Protein AF-A0A836ZQI0-F1 (afdb_monomer_lite)

Secondary structure (DSSP, 8-state):
---HHHHHHHS--HHHHHHHHHTT-HHHHHHHHTSS-TT--------SS---HHHHHHHTHHHH-SS------TT-----SSS-HHHHHHHHHHHHSS------

Radius of gyration: 17.84 Å; chains: 1; bounding box: 45×29×39 Å

pLDDT: mean 92.62, std 8.14, range [46.47, 98.0]

Foldseek 3Di:
DDPVVVVVQQDQPPVVLVVCVVVVVVVVNVCSVPVDPPPDDDDDFDDPDCPDDVSVVVSCCVVCPPDDDDDDDPPDDDDDPDDDPVVVQVVVCVVVVDHDDDDD

Sequence (104 aa):
RYKHSIADYFDKAYELEQKLERAGKLEQLELVRNALPEGVRAIFVTQAEALGLGHAVLCAKAVVGDEPFAVLLPDDLMWNRGDAALTQMADVAEASGGSVIAVE

Organism: NCBI:txid1184265

InterPro domains:
  IPR005771 UTP--glucose-1-phosphate uridylyltransferase, bacterial/archaeal-type [PTHR43197] (1-104)
  IPR029044 Nucleotide-diphospho-sugar transferases [G3DSA:3.90.550.10] (2-104)
  IPR029044 Nucleotide-diphospho-sugar transferases [SSF53448] (3-103)

Structure (mmCIF, N/CA/C/O backbone):
data_AF-A0A836ZQI0-F1
#
_entry.id   AF-A0A836ZQI0-F1
#
loop_
_atom_site.group_PDB
_atom_site.id
_atom_site.type_symbol
_atom_site.label_atom_id
_atom_site.label_alt_id
_atom_site.label_comp_id
_atom_site.label_asym_id
_atom_site.label_entity_id
_atom_site.label_seq_id
_atom_site.pdbx_PDB_ins_code
_atom_site.Cartn_x
_atom_site.Cartn_y
_atom_site.Cartn_z
_atom_site.occupancy
_atom_site.B_iso_or_equiv
_atom_site.auth_seq_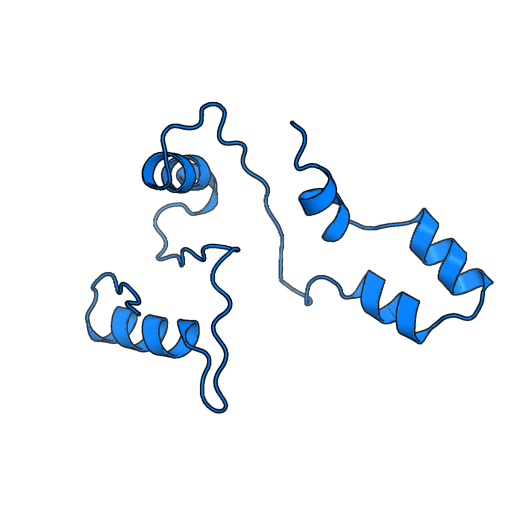id
_atom_site.auth_comp_id
_atom_site.auth_asym_id
_atom_site.auth_atom_id
_atom_site.pdbx_PDB_model_num
ATOM 1 N N . ARG A 1 1 ? 6.737 15.073 10.218 1.00 46.47 1 ARG A N 1
ATOM 2 C CA . ARG A 1 1 ? 5.416 15.651 10.577 1.00 46.47 1 ARG A CA 1
ATOM 3 C C . ARG A 1 1 ? 4.388 14.558 10.319 1.00 46.47 1 ARG A C 1
ATOM 5 O O . ARG A 1 1 ? 4.374 14.020 9.222 1.00 46.47 1 ARG A O 1
ATOM 12 N N . TYR A 1 2 ? 3.725 14.106 11.375 1.00 49.88 2 TYR A N 1
ATOM 13 C CA . TYR A 1 2 ? 3.254 12.731 11.538 1.00 49.88 2 TYR A CA 1
ATOM 14 C C . TYR A 1 2 ? 2.211 12.272 10.505 1.00 49.88 2 TYR A C 1
ATOM 16 O O . TYR A 1 2 ? 1.116 12.817 10.456 1.00 49.88 2 TYR A O 1
ATOM 24 N N . LYS A 1 3 ? 2.544 11.227 9.730 1.00 62.66 3 LYS A N 1
ATOM 25 C CA . LYS A 1 3 ? 1.619 10.478 8.855 1.00 62.66 3 LYS A CA 1
ATOM 26 C C . LYS A 1 3 ? 0.831 9.399 9.627 1.00 62.66 3 LYS A C 1
ATOM 28 O O . LYS A 1 3 ? 0.383 8.430 9.026 1.00 62.66 3 LYS A O 1
ATOM 33 N N . HIS A 1 4 ? 0.673 9.552 10.949 1.00 77.12 4 HIS A N 1
ATOM 34 C CA . HIS A 1 4 ? -0.059 8.588 11.783 1.00 77.12 4 HIS A CA 1
ATOM 35 C C . HIS A 1 4 ? -1.492 8.385 11.290 1.00 77.12 4 HIS A C 1
ATOM 37 O O . HIS A 1 4 ? -1.940 7.253 11.232 1.00 77.12 4 HIS A O 1
ATOM 43 N N . SER A 1 5 ? -2.125 9.435 10.759 1.00 86.12 5 SER A N 1
ATOM 44 C CA . SER A 1 5 ? -3.471 9.360 10.184 1.00 86.12 5 SER A CA 1
ATOM 45 C C . SER A 1 5 ? -3.626 8.336 9.055 1.00 86.12 5 SER A C 1
ATOM 47 O O . SER A 1 5 ? -4.731 7.859 8.834 1.00 86.12 5 SER A O 1
ATOM 49 N N . ILE A 1 6 ? -2.554 8.014 8.316 1.00 89.31 6 ILE A N 1
ATOM 50 C CA . ILE A 1 6 ? -2.605 6.968 7.284 1.00 89.31 6 ILE A CA 1
ATOM 51 C C . ILE A 1 6 ? -2.685 5.599 7.957 1.00 89.31 6 ILE A C 1
ATOM 53 O O . ILE A 1 6 ? -3.493 4.776 7.553 1.00 89.31 6 ILE A O 1
ATOM 57 N N . ALA A 1 7 ? -1.874 5.369 8.992 1.00 87.38 7 ALA A N 1
ATOM 58 C CA . ALA A 1 7 ? -1.927 4.128 9.753 1.00 87.38 7 ALA A CA 1
ATOM 59 C C . ALA A 1 7 ? -3.265 3.964 10.474 1.00 87.38 7 ALA A C 1
ATOM 61 O O . ALA A 1 7 ? -3.898 2.922 10.342 1.00 87.38 7 ALA A O 1
ATOM 62 N N . ASP A 1 8 ? -3.732 5.028 11.123 1.00 88.06 8 ASP A N 1
ATOM 63 C CA . ASP A 1 8 ? -4.997 5.048 11.854 1.00 88.06 8 ASP A CA 1
ATOM 64 C C . ASP A 1 8 ? -6.208 4.792 10.940 1.00 88.06 8 ASP A C 1
ATOM 66 O O . ASP A 1 8 ? -7.207 4.244 11.390 1.00 88.06 8 ASP A O 1
ATOM 70 N N . TYR A 1 9 ? -6.134 5.168 9.655 1.00 89.75 9 TYR A N 1
ATOM 71 C CA . TYR A 1 9 ? -7.202 4.909 8.681 1.00 89.75 9 TYR A CA 1
ATOM 72 C C . TYR A 1 9 ? -7.400 3.413 8.403 1.00 89.75 9 TYR A C 1
ATOM 74 O O . TYR A 1 9 ? -8.522 2.978 8.159 1.00 89.75 9 TYR A O 1
ATOM 82 N N . PHE A 1 10 ? -6.315 2.635 8.435 1.00 89.69 10 PHE A N 1
ATOM 83 C CA . PHE A 1 10 ? -6.341 1.190 8.200 1.00 89.69 10 PHE A CA 1
ATOM 84 C C . PHE A 1 10 ? -6.417 0.370 9.497 1.00 89.69 10 PHE A C 1
ATOM 86 O O . PHE A 1 10 ? -6.481 -0.858 9.429 1.00 89.69 10 PHE A O 1
ATOM 93 N N . ASP A 1 11 ? -6.396 1.026 10.659 1.00 87.44 11 ASP A N 1
ATOM 94 C CA . ASP A 1 11 ? -6.566 0.394 11.965 1.00 87.44 11 ASP A CA 1
ATOM 95 C C . ASP A 1 11 ? -8.012 0.530 12.468 1.00 87.44 11 ASP A C 1
ATOM 97 O O . ASP A 1 11 ? -8.840 1.283 11.945 1.00 87.44 11 ASP A O 1
ATOM 101 N N . LYS A 1 12 ? -8.342 -0.227 13.510 1.00 85.44 12 LYS A N 1
ATOM 102 C CA . LYS A 1 12 ? -9.689 -0.282 14.059 1.00 85.44 12 LYS A CA 1
ATOM 103 C C . LYS A 1 12 ? -10.057 1.003 14.809 1.00 85.44 12 LYS A C 1
ATOM 105 O O . LYS A 1 12 ? -9.599 1.254 15.925 1.00 85.44 12 LYS A O 1
ATOM 110 N N . ALA A 1 13 ? -11.005 1.765 14.268 1.00 90.69 13 ALA A N 1
ATOM 111 C CA . ALA A 1 13 ? -11.518 2.989 14.884 1.00 90.69 13 ALA A CA 1
ATOM 112 C C . ALA A 1 13 ? -12.647 2.713 15.904 1.00 90.69 13 ALA A C 1
ATOM 114 O O . ALA A 1 13 ? -13.800 3.097 15.696 1.00 90.69 13 ALA A O 1
ATOM 115 N N . TYR A 1 14 ? -12.321 2.078 17.038 1.00 90.88 14 TYR A N 1
ATOM 116 C CA . TYR A 1 14 ? -13.301 1.592 18.031 1.00 90.88 14 TYR A CA 1
ATOM 117 C C . TYR A 1 14 ? -14.347 2.636 18.462 1.00 90.88 14 TYR A C 1
ATOM 119 O O . TYR A 1 14 ? -15.545 2.351 18.505 1.00 90.88 14 TYR A O 1
ATOM 127 N N . GLU A 1 15 ? -13.918 3.866 18.758 1.00 93.50 15 GLU A N 1
ATOM 128 C CA . GLU A 1 15 ? -14.845 4.932 19.151 1.00 93.50 15 GLU A CA 1
ATOM 129 C C . GLU A 1 15 ? -15.803 5.338 18.027 1.00 93.50 15 GLU A C 1
ATOM 131 O O . GLU A 1 15 ? -16.963 5.665 18.292 1.00 93.50 15 GLU A O 1
ATOM 136 N N . LEU A 1 16 ? -15.322 5.358 16.781 1.00 94.31 16 LEU A N 1
ATOM 137 C CA . LEU A 1 16 ? -16.131 5.709 15.618 1.00 94.31 16 LEU A CA 1
ATOM 138 C C . LEU A 1 16 ? -17.155 4.611 15.341 1.00 94.31 16 LEU A C 1
ATOM 140 O O . LEU A 1 16 ? -18.335 4.917 15.173 1.00 94.31 16 LEU A O 1
ATOM 144 N N . GLU A 1 17 ? -16.729 3.349 15.377 1.00 95.12 17 GLU A N 1
ATOM 145 C CA . GLU A 1 17 ? -17.622 2.202 15.218 1.00 95.12 17 GLU A CA 1
ATOM 146 C C . GLU A 1 17 ? -18.757 2.225 16.246 1.00 95.12 17 GLU A C 1
ATOM 148 O O . GLU A 1 17 ? -19.926 2.161 15.868 1.00 95.12 17 GLU A O 1
ATOM 153 N N . GLN A 1 18 ? -18.442 2.413 17.533 1.00 96.25 18 GLN A N 1
ATOM 154 C CA . GLN A 1 18 ? -19.466 2.494 18.581 1.00 96.25 18 GLN A CA 1
ATOM 155 C C . GLN A 1 18 ? -20.440 3.658 18.373 1.00 96.25 18 GLN A C 1
ATOM 157 O O . GLN A 1 18 ? -21.638 3.526 18.636 1.00 96.25 18 GLN A O 1
ATOM 162 N N . LYS A 1 19 ? -19.942 4.820 17.935 1.00 97.19 19 LYS A N 1
ATOM 163 C CA . LYS A 1 19 ? -20.788 5.988 17.650 1.00 97.19 19 LYS A CA 1
ATOM 164 C C . LYS A 1 19 ? -21.734 5.709 16.483 1.00 97.19 19 LYS A C 1
ATOM 166 O O . LYS A 1 19 ? -22.910 6.057 16.577 1.00 97.19 19 LYS A O 1
ATOM 171 N N . LEU A 1 20 ? -21.244 5.083 15.412 1.00 97.50 20 LEU A N 1
ATOM 172 C CA . LEU A 1 20 ? -22.051 4.724 14.242 1.00 97.50 20 LEU A CA 1
ATOM 173 C C . LEU A 1 20 ? -23.094 3.655 14.586 1.00 97.50 20 LEU A C 1
ATOM 175 O O . LEU A 1 20 ? -24.260 3.808 14.225 1.00 97.50 20 LEU A O 1
ATOM 179 N N . GLU A 1 21 ? -22.704 2.640 15.354 1.00 96.75 21 GLU A N 1
ATOM 180 C CA . GLU A 1 21 ? -23.590 1.571 15.820 1.00 96.75 21 GLU A CA 1
ATOM 181 C C . GLU A 1 21 ? -24.727 2.119 16.696 1.00 96.75 21 GLU A C 1
ATOM 183 O O . GLU A 1 21 ? -25.900 1.880 16.410 1.00 96.75 21 GLU A O 1
ATOM 188 N N . ARG A 1 22 ? -24.411 2.956 17.697 1.00 97.31 22 ARG A N 1
ATOM 189 C CA . ARG A 1 22 ? -25.425 3.617 18.545 1.00 97.31 22 ARG A CA 1
ATOM 190 C C . ARG A 1 22 ? -26.343 4.557 17.766 1.00 97.31 22 ARG A C 1
ATOM 192 O O . ARG A 1 22 ? -27.493 4.737 18.151 1.00 97.31 22 ARG A O 1
ATOM 199 N N . ALA A 1 23 ? -25.838 5.169 16.698 1.00 97.56 23 ALA A N 1
ATOM 200 C CA . ALA A 1 23 ? -26.615 6.044 15.827 1.00 97.56 23 ALA A CA 1
ATOM 201 C C . ALA A 1 23 ? -27.432 5.283 14.764 1.00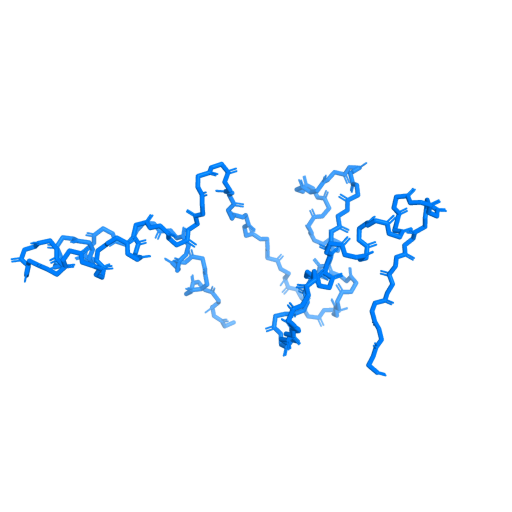 97.56 23 ALA A C 1
ATOM 203 O O . ALA A 1 23 ? -28.115 5.930 13.971 1.00 97.56 23 ALA A O 1
ATOM 204 N N . GLY A 1 24 ? -27.351 3.945 14.705 1.00 97.56 24 GLY A N 1
ATOM 205 C CA . GLY A 1 24 ? -28.033 3.126 13.695 1.00 97.56 24 GLY A CA 1
ATOM 206 C C . GLY A 1 24 ? -27.486 3.298 12.271 1.00 97.56 24 GLY A C 1
ATOM 207 O O . GLY A 1 24 ? -28.155 2.955 11.300 1.00 97.56 24 GLY A O 1
ATOM 208 N N . LYS A 1 25 ? -26.274 3.844 12.127 1.00 98.00 25 LYS A N 1
ATOM 209 C CA . LYS A 1 25 ? -25.614 4.169 10.855 1.00 98.00 25 LYS A CA 1
ATOM 210 C C . LYS A 1 25 ? -24.869 2.960 10.280 1.00 98.00 25 LYS A C 1
ATOM 212 O O . LYS A 1 25 ? -23.644 2.963 10.166 1.00 98.00 25 LYS A O 1
ATOM 217 N N . LEU A 1 26 ? -25.620 1.906 9.963 1.00 96.00 26 LEU A N 1
ATOM 218 C CA . LEU A 1 26 ? -25.062 0.590 9.627 1.00 96.00 26 LEU A CA 1
ATOM 219 C C . LEU A 1 26 ? -24.243 0.581 8.325 1.00 96.00 26 LEU A C 1
ATOM 221 O O . LEU A 1 26 ? -23.195 -0.047 8.284 1.00 96.00 26 LEU A O 1
ATOM 225 N N . GLU A 1 27 ? -24.655 1.326 7.295 1.00 96.50 27 GLU A N 1
ATOM 226 C CA . GLU A 1 27 ? -23.906 1.411 6.029 1.00 96.50 27 GLU A CA 1
ATOM 227 C C . GLU A 1 27 ? -22.512 2.027 6.233 1.00 96.50 27 GLU A C 1
ATOM 229 O O . GLU A 1 27 ? -21.504 1.489 5.784 1.00 96.50 27 GLU A O 1
ATOM 234 N N . GLN A 1 28 ? -22.432 3.129 6.984 1.00 95.94 28 GLN A N 1
ATOM 235 C CA . GLN A 1 28 ? -21.150 3.763 7.304 1.00 95.94 28 GLN A CA 1
ATOM 236 C C . GLN A 1 28 ? -20.294 2.896 8.229 1.00 95.94 28 GLN A C 1
ATOM 238 O O . GLN A 1 28 ? -19.071 2.913 8.120 1.00 95.94 28 GLN A O 1
ATOM 243 N N . LEU A 1 29 ? -20.923 2.151 9.142 1.00 95.94 29 LEU A N 1
ATOM 244 C CA . LEU A 1 29 ? -20.226 1.215 10.018 1.00 95.94 29 LEU A CA 1
ATOM 245 C C . LEU A 1 29 ? -19.550 0.100 9.212 1.00 95.94 29 LEU A C 1
ATOM 247 O O . LEU A 1 29 ? -18.389 -0.206 9.471 1.00 95.94 29 LEU A O 1
ATOM 251 N N . GLU A 1 30 ? -20.245 -0.457 8.219 1.00 93.94 30 GLU A N 1
ATOM 252 C CA . GLU A 1 30 ? -19.677 -1.455 7.307 1.00 93.94 30 GLU A CA 1
ATOM 253 C C . GLU A 1 30 ? -18.508 -0.888 6.494 1.00 93.94 30 GLU A C 1
ATOM 255 O O . GLU A 1 30 ? -17.474 -1.542 6.385 1.00 93.94 30 GLU A O 1
ATOM 260 N N . LEU A 1 31 ? -18.608 0.346 5.990 1.00 92.25 31 LEU A N 1
ATOM 261 C CA . LEU A 1 31 ? -17.492 0.987 5.278 1.00 92.25 31 LEU A CA 1
ATOM 262 C C . LEU A 1 31 ? -16.244 1.138 6.159 1.00 92.25 31 LEU A C 1
ATOM 264 O O . LEU A 1 31 ? -15.133 0.910 5.692 1.00 92.25 31 LEU A O 1
ATOM 268 N N . VAL A 1 32 ? -16.419 1.506 7.431 1.00 92.69 32 VAL A N 1
ATOM 269 C CA . VAL A 1 32 ? -15.300 1.659 8.377 1.00 92.69 32 VAL A CA 1
ATOM 270 C C . VAL A 1 32 ? -14.695 0.305 8.748 1.00 92.69 32 VAL A C 1
ATOM 272 O O . VAL A 1 32 ? -13.475 0.178 8.802 1.00 92.69 32 VAL A O 1
ATOM 275 N N . ARG A 1 33 ? -15.525 -0.718 8.985 1.00 91.12 33 ARG A N 1
ATOM 276 C CA . ARG A 1 33 ? -15.054 -2.063 9.353 1.00 91.12 33 ARG A CA 1
ATOM 277 C C . ARG A 1 33 ? -14.318 -2.770 8.216 1.00 91.12 33 ARG A C 1
ATOM 279 O O . ARG A 1 33 ? -13.427 -3.564 8.494 1.00 91.12 33 ARG A O 1
ATOM 286 N N . ASN A 1 34 ? -14.665 -2.464 6.966 1.00 90.56 34 ASN A N 1
ATOM 287 C CA . ASN A 1 34 ? -14.115 -3.113 5.775 1.00 90.56 34 ASN A CA 1
ATOM 288 C C . ASN A 1 34 ? -13.140 -2.210 4.995 1.00 90.56 34 ASN A C 1
ATOM 290 O O . ASN A 1 34 ? -13.048 -2.309 3.772 1.00 90.56 34 ASN A O 1
ATOM 294 N N . ALA A 1 35 ? -12.407 -1.323 5.682 1.00 90.25 35 ALA A N 1
ATOM 295 C CA . ALA A 1 35 ? -11.400 -0.464 5.047 1.00 90.25 35 ALA A CA 1
ATOM 296 C C . ALA A 1 35 ? -10.277 -1.268 4.356 1.00 90.25 35 ALA A C 1
ATOM 298 O O . ALA A 1 35 ? -9.738 -0.835 3.337 1.00 90.25 35 ALA A O 1
ATOM 299 N N . LEU A 1 36 ? -9.945 -2.449 4.891 1.00 90.12 36 LEU A N 1
ATOM 300 C CA . LEU A 1 36 ? -9.103 -3.451 4.240 1.00 90.12 36 LEU A CA 1
ATOM 301 C C . LEU A 1 36 ? -9.923 -4.723 3.976 1.00 90.12 36 LEU A C 1
ATOM 303 O O . LEU A 1 36 ? -10.651 -5.157 4.871 1.00 90.12 36 LEU A O 1
ATOM 307 N N . PRO A 1 37 ? -9.787 -5.353 2.795 1.00 90.06 37 PRO A N 1
ATOM 308 C CA . PRO A 1 37 ? -10.379 -6.661 2.539 1.00 90.06 37 PRO A CA 1
ATOM 309 C C . PRO A 1 37 ? -9.831 -7.741 3.480 1.00 90.06 37 PRO A C 1
ATOM 311 O O . PRO A 1 37 ? -8.699 -7.658 3.965 1.00 90.06 37 PRO A O 1
ATOM 314 N N . GLU A 1 38 ? -10.608 -8.804 3.681 1.00 89.19 38 GLU A N 1
ATOM 315 C CA . GLU A 1 38 ? -10.153 -9.977 4.427 1.00 89.19 38 GLU A CA 1
ATOM 316 C C . GLU A 1 38 ? -8.874 -10.569 3.802 1.00 89.19 38 GLU A C 1
ATOM 318 O O . GLU A 1 38 ? -8.742 -10.672 2.583 1.00 89.19 38 GLU A O 1
ATOM 323 N N . GLY A 1 39 ? -7.902 -10.932 4.644 1.00 90.56 39 GLY A N 1
ATOM 324 C CA . GLY A 1 39 ? -6.605 -11.462 4.206 1.00 90.56 39 GLY A CA 1
ATOM 325 C C . GLY A 1 39 ? -5.568 -10.403 3.811 1.00 90.56 39 GLY A C 1
ATOM 326 O O . GLY A 1 39 ? -4.408 -10.754 3.588 1.00 90.56 39 GLY A O 1
ATOM 327 N N . VAL A 1 40 ? -5.928 -9.115 3.788 1.00 93.44 40 VAL A N 1
ATOM 328 C CA . VAL A 1 40 ? -4.999 -8.009 3.510 1.00 93.44 40 VAL A CA 1
ATOM 329 C C . VAL A 1 40 ? -4.490 -7.395 4.816 1.00 93.44 40 VAL A C 1
ATOM 331 O O . VAL A 1 40 ? -5.241 -7.203 5.769 1.00 93.44 40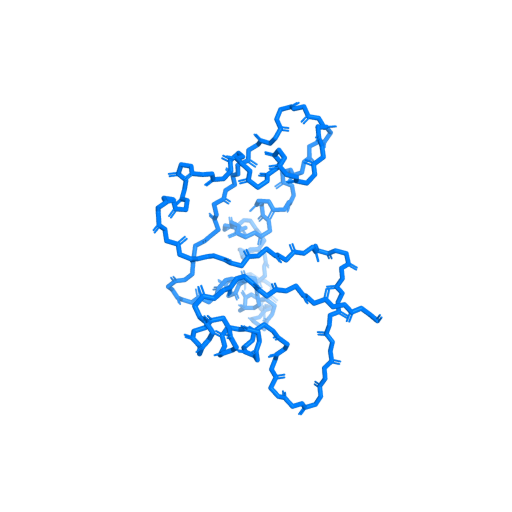 VAL A O 1
ATOM 334 N N . ARG A 1 41 ? -3.192 -7.069 4.875 1.00 91.88 41 ARG A N 1
ATOM 335 C CA . ARG A 1 41 ? -2.565 -6.404 6.028 1.00 91.88 41 ARG A CA 1
ATOM 336 C C . ARG A 1 41 ? -1.805 -5.162 5.582 1.00 91.88 41 ARG A C 1
ATOM 338 O O . ARG A 1 41 ? -1.023 -5.233 4.639 1.00 91.88 41 ARG A O 1
ATOM 345 N N . ALA A 1 42 ? -1.976 -4.062 6.309 1.00 92.38 42 ALA A N 1
ATOM 346 C CA . ALA A 1 42 ? -1.140 -2.877 6.164 1.00 92.38 42 ALA A CA 1
ATOM 347 C C . ALA A 1 42 ? 0.070 -2.959 7.109 1.00 92.38 42 ALA A C 1
ATOM 349 O O . ALA A 1 42 ? -0.074 -3.252 8.296 1.00 92.38 42 ALA A O 1
ATOM 350 N N . ILE A 1 43 ? 1.268 -2.697 6.583 1.00 93.62 43 ILE A N 1
ATOM 351 C CA . ILE A 1 43 ? 2.515 -2.634 7.354 1.00 93.62 43 ILE A CA 1
ATOM 352 C C . ILE A 1 43 ? 3.145 -1.267 7.108 1.00 93.62 43 ILE A C 1
ATOM 354 O O . ILE A 1 43 ? 3.323 -0.854 5.963 1.00 93.62 43 ILE A O 1
ATOM 358 N N . PHE A 1 44 ? 3.499 -0.571 8.186 1.00 92.25 44 PHE A N 1
ATOM 359 C CA . PHE A 1 44 ? 4.061 0.774 8.119 1.00 92.25 44 PHE A CA 1
ATOM 360 C C . PHE A 1 44 ? 5.554 0.736 8.411 1.00 92.25 44 PHE A C 1
ATOM 362 O O . PHE A 1 44 ? 5.985 0.261 9.461 1.00 92.25 44 PHE A O 1
ATOM 369 N N . VAL A 1 45 ? 6.339 1.274 7.480 1.00 92.94 45 VAL A N 1
ATOM 370 C CA . VAL A 1 45 ? 7.787 1.428 7.617 1.00 92.94 45 VAL A CA 1
ATOM 371 C C . VAL A 1 45 ? 8.139 2.905 7.507 1.00 92.94 45 VAL A C 1
ATOM 373 O O . VAL A 1 45 ? 7.620 3.625 6.654 1.00 92.94 45 VAL A O 1
ATOM 376 N N . THR A 1 46 ? 9.027 3.367 8.382 1.00 92.62 46 THR A N 1
ATOM 377 C CA . THR A 1 46 ? 9.430 4.772 8.442 1.00 92.62 46 THR A CA 1
ATOM 378 C C . THR A 1 46 ? 10.693 5.003 7.623 1.00 92.62 46 THR A C 1
ATOM 380 O O . THR A 1 46 ? 11.741 4.432 7.914 1.00 92.62 46 THR A O 1
ATOM 383 N N . GLN A 1 47 ? 10.622 5.917 6.656 1.00 95.06 47 GLN A N 1
ATOM 384 C CA . GLN A 1 47 ? 11.805 6.512 6.042 1.00 95.06 47 GLN A CA 1
ATOM 385 C C . GLN A 1 47 ? 12.304 7.652 6.946 1.00 95.06 47 GLN A C 1
ATOM 387 O O . GLN A 1 47 ? 11.657 8.695 7.040 1.00 95.06 47 GLN A O 1
ATOM 392 N N . ALA A 1 48 ? 13.421 7.447 7.650 1.00 93.94 48 ALA A N 1
ATOM 393 C CA . ALA A 1 48 ? 13.921 8.410 8.640 1.00 93.94 48 ALA A CA 1
ATOM 394 C C . ALA A 1 48 ? 14.395 9.735 8.011 1.00 93.94 48 ALA A C 1
ATOM 396 O O . ALA A 1 48 ? 14.178 10.804 8.579 1.00 93.94 48 ALA A O 1
ATOM 397 N N . GLU A 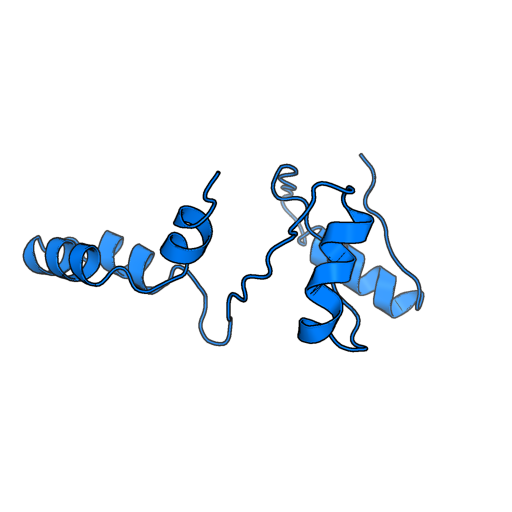1 49 ? 14.992 9.659 6.820 1.00 95.19 49 GLU A N 1
ATOM 398 C CA . GLU A 1 49 ? 15.511 10.802 6.067 1.00 95.19 49 GLU A CA 1
ATOM 399 C C . GLU A 1 49 ? 14.964 10.806 4.637 1.00 95.19 49 GLU A C 1
ATOM 401 O O . GLU A 1 49 ? 14.882 9.764 3.980 1.00 95.19 49 GLU A O 1
ATOM 406 N N . ALA A 1 50 ? 14.614 11.992 4.133 1.00 94.69 50 ALA A N 1
ATOM 407 C CA . ALA A 1 50 ? 14.017 12.182 2.813 1.00 94.69 50 ALA A CA 1
ATOM 408 C C . ALA A 1 50 ? 15.061 12.087 1.680 1.00 94.69 50 ALA A C 1
ATOM 410 O O . ALA A 1 50 ? 15.335 13.061 0.985 1.00 94.69 50 ALA A O 1
ATOM 411 N N . LEU A 1 51 ? 15.634 10.897 1.486 1.00 97.31 51 LEU A N 1
ATOM 412 C CA . LEU A 1 51 ? 16.676 10.611 0.487 1.00 97.31 51 LEU A CA 1
ATOM 413 C C . LEU A 1 51 ? 16.109 10.127 -0.866 1.00 97.31 51 LEU A C 1
ATOM 415 O O . LEU A 1 51 ? 16.818 9.529 -1.671 1.00 97.31 51 LEU A O 1
ATOM 419 N N . GLY A 1 52 ? 14.817 10.361 -1.116 1.00 96.75 52 GLY A N 1
ATOM 420 C CA . GLY A 1 52 ? 14.136 10.013 -2.368 1.00 96.75 52 GLY A CA 1
ATOM 421 C C . GLY A 1 52 ? 13.471 8.631 -2.390 1.00 96.75 52 GLY A C 1
ATOM 422 O O . GLY A 1 52 ? 13.491 7.886 -1.405 1.00 96.75 52 GLY A O 1
ATOM 423 N N . LEU A 1 53 ? 12.853 8.304 -3.533 1.00 96.00 53 LEU A N 1
ATOM 424 C CA . LEU A 1 53 ? 12.025 7.104 -3.723 1.00 96.00 53 LEU A CA 1
ATOM 425 C C . LEU A 1 53 ? 12.819 5.804 -3.566 1.00 96.00 53 LEU A C 1
ATOM 427 O O . LEU A 1 53 ? 12.371 4.902 -2.868 1.00 96.00 53 LEU A O 1
ATOM 431 N N . GLY A 1 54 ? 14.018 5.717 -4.150 1.00 97.06 54 GLY A N 1
ATOM 432 C CA . GLY A 1 54 ? 14.852 4.516 -4.037 1.00 97.06 54 GLY A CA 1
ATOM 433 C C . GLY A 1 54 ? 15.182 4.168 -2.582 1.00 97.06 54 GLY A C 1
ATOM 434 O O . GLY A 1 54 ? 15.094 3.009 -2.184 1.00 97.06 54 GLY A O 1
ATOM 435 N N . HIS A 1 55 ? 15.469 5.179 -1.754 1.00 97.94 55 HIS A N 1
ATOM 436 C CA . HIS A 1 55 ? 15.665 4.982 -0.318 1.00 97.94 55 HIS A CA 1
ATOM 437 C C . HIS A 1 55 ? 14.370 4.539 0.379 1.00 97.94 55 HIS A C 1
ATOM 439 O O . HIS A 1 55 ? 14.410 3.648 1.220 1.00 97.94 55 HIS A O 1
ATOM 445 N N . ALA A 1 56 ? 13.220 5.115 0.011 1.00 96.69 56 ALA A N 1
ATOM 446 C CA . ALA A 1 56 ? 11.926 4.728 0.574 1.00 96.69 56 ALA A CA 1
ATOM 447 C C . ALA A 1 56 ? 11.580 3.258 0.273 1.00 96.69 56 ALA A C 1
ATOM 449 O O . ALA A 1 56 ? 11.181 2.530 1.180 1.00 96.69 56 ALA A O 1
ATOM 450 N N . VAL A 1 57 ? 11.801 2.807 -0.968 1.00 97.19 57 VAL A N 1
ATOM 451 C CA . VAL A 1 57 ? 11.639 1.398 -1.367 1.00 97.19 57 VAL A CA 1
ATOM 452 C C . VAL A 1 57 ? 12.603 0.504 -0.583 1.00 97.19 57 VAL A C 1
ATOM 454 O O . VAL A 1 57 ? 12.192 -0.522 -0.042 1.00 97.19 57 VAL A O 1
ATOM 457 N N . LEU A 1 58 ? 13.868 0.915 -0.438 1.00 97.50 58 LEU A N 1
ATOM 458 C CA . LEU A 1 58 ? 14.866 0.155 0.316 1.00 97.50 58 LEU A CA 1
ATOM 459 C C . LEU A 1 58 ? 14.491 -0.017 1.797 1.00 97.50 58 LEU A C 1
ATOM 461 O O . LEU A 1 58 ? 14.751 -1.081 2.360 1.00 97.50 58 LEU A O 1
ATOM 465 N N . CYS A 1 59 ? 13.851 0.974 2.428 1.00 97.56 59 CYS A N 1
ATOM 466 C CA . CYS A 1 59 ? 13.375 0.844 3.809 1.00 97.56 59 CYS A CA 1
ATOM 467 C C . CYS A 1 59 ? 12.413 -0.346 3.984 1.00 97.56 59 CYS A C 1
ATOM 469 O O . CYS A 1 59 ? 12.436 -0.990 5.032 1.00 97.56 59 CYS A O 1
ATOM 471 N N . ALA A 1 60 ? 11.613 -0.686 2.968 1.00 97.38 60 ALA A N 1
ATOM 472 C CA . ALA A 1 60 ? 10.659 -1.796 3.015 1.00 97.38 60 ALA A CA 1
ATOM 473 C C . ALA A 1 60 ? 11.293 -3.187 2.798 1.00 97.38 60 ALA A C 1
ATOM 475 O O . ALA A 1 60 ? 10.604 -4.197 2.953 1.00 97.38 60 ALA A O 1
ATOM 476 N N . LYS A 1 61 ? 12.599 -3.276 2.496 1.00 97.25 61 LYS A N 1
ATOM 477 C CA . LYS A 1 61 ? 13.293 -4.533 2.149 1.00 97.25 61 LYS A CA 1
ATOM 478 C C . LYS A 1 61 ? 13.072 -5.663 3.159 1.00 97.25 61 LYS A C 1
ATOM 480 O O . LYS A 1 61 ? 12.874 -6.803 2.762 1.00 97.25 61 LYS A O 1
ATOM 485 N N . ALA A 1 62 ? 13.100 -5.361 4.458 1.00 96.00 62 ALA A N 1
ATOM 486 C CA . ALA A 1 62 ? 12.919 -6.374 5.502 1.00 96.00 62 ALA A CA 1
ATOM 487 C C . ALA A 1 62 ? 11.492 -6.953 5.551 1.00 96.00 62 ALA A C 1
ATOM 489 O O . ALA A 1 62 ? 11.304 -8.053 6.058 1.00 96.00 62 ALA A O 1
ATOM 490 N N . VAL A 1 63 ? 10.501 -6.211 5.045 1.00 96.31 63 VAL A N 1
ATOM 491 C CA . VAL A 1 63 ? 9.098 -6.642 4.976 1.00 96.31 63 VAL A CA 1
ATOM 492 C C . VAL A 1 63 ? 8.841 -7.451 3.707 1.00 96.31 63 VAL A C 1
ATOM 494 O O . VAL A 1 63 ? 8.149 -8.460 3.769 1.00 96.31 63 VAL A O 1
ATOM 497 N N . VAL A 1 64 ? 9.398 -7.010 2.574 1.00 96.88 64 VAL A N 1
ATOM 498 C CA . VAL A 1 64 ? 9.206 -7.654 1.265 1.00 96.88 64 VAL A CA 1
ATOM 499 C C . VAL A 1 64 ? 10.023 -8.943 1.135 1.00 96.88 64 VAL A C 1
ATOM 501 O O . VAL A 1 64 ? 9.523 -9.933 0.615 1.00 96.88 64 VAL A O 1
ATOM 504 N N . GLY A 1 65 ? 11.263 -8.958 1.629 1.00 96.81 65 GLY A N 1
ATOM 505 C CA . GLY A 1 65 ? 12.166 -10.092 1.440 1.00 96.81 65 GLY A CA 1
ATOM 506 C C . GLY A 1 65 ? 12.718 -10.167 0.014 1.00 96.81 65 GLY A C 1
ATOM 507 O O . GLY A 1 65 ? 13.114 -9.144 -0.545 1.00 96.81 65 GLY A O 1
ATOM 508 N N . ASP A 1 66 ? 12.783 -11.382 -0.533 1.00 96.00 66 ASP A N 1
ATOM 509 C CA . ASP A 1 66 ? 13.287 -11.688 -1.884 1.00 96.00 66 ASP A CA 1
ATOM 510 C C . ASP A 1 66 ? 12.142 -12.064 -2.843 1.00 96.00 66 ASP A C 1
ATOM 512 O O . ASP A 1 66 ? 12.270 -12.942 -3.688 1.00 96.00 66 ASP A O 1
ATOM 516 N N . GLU A 1 67 ? 10.986 -11.425 -2.662 1.00 96.12 67 GLU A N 1
ATOM 517 C CA . GLU A 1 67 ? 9.788 -11.639 -3.473 1.00 96.12 67 GLU A CA 1
ATOM 518 C C . GLU A 1 67 ? 9.596 -10.482 -4.469 1.00 96.12 67 GLU A C 1
ATOM 520 O O . GLU A 1 67 ? 9.930 -9.331 -4.152 1.00 96.12 67 GLU A O 1
ATOM 525 N N . PRO A 1 68 ? 9.030 -10.733 -5.664 1.00 95.31 68 PRO A N 1
ATOM 526 C CA . PRO A 1 68 ? 8.617 -9.661 -6.561 1.00 95.31 68 PRO A CA 1
ATOM 527 C C . PRO A 1 68 ? 7.539 -8.791 -5.898 1.00 95.31 68 PRO A C 1
ATOM 529 O O . PRO A 1 68 ? 6.648 -9.281 -5.206 1.00 95.31 68 PRO A O 1
ATOM 532 N N . PHE A 1 69 ? 7.605 -7.479 -6.122 1.00 97.25 69 PHE A N 1
ATOM 533 C CA . PHE A 1 69 ? 6.697 -6.517 -5.500 1.00 97.25 69 PHE A CA 1
ATOM 534 C C . PHE A 1 69 ? 6.356 -5.364 -6.443 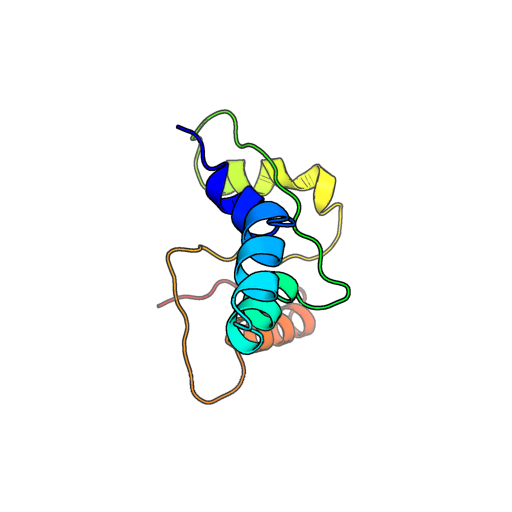1.00 97.25 69 PHE A C 1
ATOM 536 O O . PHE A 1 69 ? 7.103 -5.043 -7.368 1.00 97.25 69 PHE A O 1
ATOM 543 N N . ALA A 1 70 ? 5.227 -4.714 -6.170 1.00 97.12 70 ALA A N 1
ATOM 544 C CA . ALA A 1 70 ? 4.797 -3.509 -6.863 1.00 97.12 70 ALA A CA 1
ATOM 545 C C . ALA A 1 70 ? 5.133 -2.252 -6.052 1.00 97.12 70 ALA A C 1
ATOM 547 O O . ALA A 1 70 ? 5.058 -2.250 -4.821 1.00 97.12 70 ALA A O 1
ATOM 548 N N . VAL A 1 71 ? 5.445 -1.159 -6.750 1.00 96.94 71 VAL A N 1
ATOM 549 C CA . VAL A 1 71 ? 5.565 0.182 -6.166 1.00 96.94 71 VAL A CA 1
ATOM 550 C C . VAL A 1 71 ? 4.466 1.049 -6.763 1.00 96.94 71 VAL A C 1
ATOM 552 O O . VAL A 1 71 ? 4.439 1.254 -7.972 1.00 96.94 71 VAL A O 1
ATOM 555 N N . LEU A 1 72 ? 3.572 1.556 -5.914 1.00 95.81 72 LEU A N 1
ATOM 556 C CA . LEU A 1 72 ? 2.536 2.508 -6.303 1.00 95.81 72 LEU A CA 1
ATOM 557 C C . LEU A 1 72 ? 2.836 3.862 -5.665 1.00 95.81 72 LEU A C 1
ATOM 559 O O . LEU A 1 72 ? 3.016 3.950 -4.446 1.00 95.81 72 LEU A O 1
ATOM 563 N N . LEU A 1 73 ? 2.889 4.910 -6.485 1.00 94.25 73 LEU A N 1
ATOM 564 C CA . LEU A 1 73 ? 2.966 6.284 -6.007 1.00 94.25 73 LEU A CA 1
ATOM 565 C C . LEU A 1 73 ? 1.542 6.761 -5.684 1.00 94.25 73 LEU A C 1
ATOM 567 O O . LEU A 1 73 ? 0.672 6.691 -6.548 1.00 94.25 73 LEU A O 1
ATOM 571 N N . PRO A 1 74 ? 1.255 7.183 -4.440 1.00 91.56 74 PRO A N 1
ATOM 572 C CA . PRO A 1 74 ? -0.111 7.490 -4.013 1.00 91.56 74 PRO A CA 1
ATOM 573 C C . PRO A 1 74 ? -0.687 8.763 -4.653 1.00 91.56 74 PRO A C 1
ATOM 575 O O . PRO A 1 74 ? -1.876 9.033 -4.502 1.00 91.56 74 PRO A O 1
ATOM 578 N N . ASP A 1 75 ? 0.150 9.564 -5.306 1.00 93.00 75 ASP A N 1
ATOM 579 C CA . ASP A 1 75 ? -0.212 10.753 -6.070 1.00 93.00 75 ASP A CA 1
ATOM 580 C C . ASP A 1 75 ? -0.672 10.451 -7.507 1.00 93.00 75 ASP A C 1
ATOM 582 O O . ASP A 1 75 ? -1.370 11.285 -8.085 1.00 93.00 75 ASP A O 1
ATOM 586 N N . ASP A 1 76 ? -0.406 9.249 -8.033 1.00 91.12 76 ASP A N 1
ATOM 587 C CA . ASP A 1 76 ? -0.839 8.823 -9.368 1.00 91.12 76 ASP A CA 1
ATOM 588 C C . ASP A 1 76 ? -2.100 7.950 -9.302 1.00 91.12 76 ASP A C 1
ATOM 590 O O . ASP A 1 76 ? -2.065 6.764 -8.963 1.00 91.12 76 ASP A O 1
ATOM 594 N N . LEU A 1 77 ? -3.244 8.530 -9.678 1.00 91.75 77 LEU A N 1
ATOM 595 C CA . LEU A 1 77 ? -4.506 7.800 -9.799 1.00 91.75 77 LEU A CA 1
ATOM 596 C C . LEU A 1 77 ? -4.719 7.318 -11.238 1.00 91.75 77 LEU A C 1
ATOM 598 O O . LEU A 1 77 ? -5.132 8.079 -12.111 1.00 91.75 77 LEU A O 1
ATOM 602 N N . MET A 1 78 ? -4.509 6.024 -11.467 1.00 90.62 78 MET A N 1
ATOM 603 C CA . MET A 1 78 ? -4.779 5.387 -12.756 1.00 90.62 78 MET A CA 1
ATOM 604 C C . MET A 1 78 ? -6.203 4.830 -12.796 1.00 90.62 78 MET A C 1
ATOM 606 O O . MET A 1 78 ? -6.582 4.000 -11.970 1.00 90.62 78 MET A O 1
ATOM 610 N N . TRP A 1 79 ? -6.990 5.258 -13.784 1.00 92.06 79 TRP A N 1
ATOM 611 C CA . TRP A 1 79 ? -8.354 4.777 -13.995 1.00 92.06 79 TRP A CA 1
ATOM 612 C C . TRP A 1 79 ? -8.579 4.381 -15.449 1.00 92.06 79 TRP A C 1
ATOM 614 O O . TRP A 1 79 ? -8.272 5.135 -16.372 1.00 92.06 79 TRP A O 1
ATOM 624 N N . ASN A 1 80 ? -9.180 3.214 -15.661 1.00 90.81 80 ASN A N 1
ATOM 625 C CA . ASN A 1 80 ? -9.636 2.779 -16.971 1.00 90.81 80 ASN A CA 1
ATOM 626 C C . ASN A 1 80 ? -10.947 1.979 -16.837 1.00 90.81 80 ASN A C 1
ATOM 628 O O . ASN A 1 80 ? -11.428 1.722 -15.736 1.00 90.81 80 ASN A O 1
ATOM 632 N N . ARG A 1 81 ? -11.567 1.633 -17.973 1.00 94.25 81 ARG A N 1
ATOM 633 C CA . ARG A 1 81 ? -12.780 0.789 -18.010 1.00 94.25 81 ARG A CA 1
ATOM 634 C C . ARG A 1 81 ? -12.482 -0.711 -18.142 1.00 94.25 81 ARG A C 1
ATOM 636 O O . ARG A 1 81 ? -13.426 -1.492 -18.190 1.00 94.25 81 ARG A O 1
ATOM 643 N N . GLY A 1 82 ? -11.216 -1.076 -18.317 1.00 94.00 82 GLY A N 1
ATOM 644 C CA . GLY A 1 82 ? -10.775 -2.444 -18.573 1.00 94.00 82 GLY A CA 1
ATOM 645 C C . GLY A 1 82 ? -10.063 -3.021 -17.358 1.00 94.00 82 GLY A C 1
ATOM 646 O O . GLY A 1 82 ? -10.398 -2.696 -16.221 1.00 94.00 82 GLY A O 1
ATOM 647 N N . ASP A 1 83 ? -9.070 -3.866 -17.614 1.00 94.00 83 ASP A N 1
ATOM 648 C CA . ASP A 1 83 ? -8.255 -4.447 -16.552 1.00 94.00 83 ASP A CA 1
ATOM 649 C C . ASP A 1 83 ? -7.419 -3.372 -15.856 1.00 94.00 83 ASP A C 1
ATOM 651 O O . ASP A 1 83 ? -6.916 -2.441 -16.493 1.00 94.00 83 ASP A O 1
ATOM 655 N N . ALA A 1 84 ? -7.225 -3.508 -14.545 1.00 94.19 84 ALA A N 1
ATOM 656 C CA . ALA A 1 84 ? -6.416 -2.572 -13.776 1.00 94.19 84 ALA A CA 1
ATOM 657 C C . ALA A 1 84 ? -4.980 -2.500 -14.325 1.00 94.19 84 ALA A C 1
ATOM 659 O O . ALA A 1 84 ? -4.389 -3.519 -14.681 1.00 94.19 84 ALA A O 1
ATOM 660 N N . ALA A 1 85 ? -4.395 -1.297 -14.354 1.00 94.38 85 ALA A N 1
ATOM 661 C CA . ALA A 1 85 ? -3.045 -1.084 -14.884 1.00 94.38 85 ALA A CA 1
ATOM 662 C C . ALA A 1 85 ? -2.002 -1.988 -14.201 1.00 94.38 85 ALA A C 1
ATOM 664 O O . ALA A 1 85 ? -1.173 -2.594 -14.872 1.00 94.38 85 ALA A O 1
ATOM 665 N N . LEU A 1 86 ? -2.100 -2.150 -12.876 1.00 95.62 86 LEU A N 1
ATOM 666 C CA . LEU A 1 86 ? -1.203 -3.020 -12.118 1.00 95.62 86 LEU A CA 1
ATOM 667 C C . LEU A 1 86 ? -1.316 -4.497 -12.532 1.00 95.62 86 LEU A C 1
ATOM 669 O O . LEU A 1 86 ? -0.297 -5.177 -12.584 1.00 95.62 86 LEU A O 1
ATOM 673 N N . THR A 1 87 ? -2.519 -4.984 -12.852 1.00 96.19 87 THR A N 1
ATOM 674 C CA . THR A 1 87 ? -2.726 -6.357 -13.343 1.00 96.19 87 THR A CA 1
ATOM 675 C C . THR A 1 87 ? -2.005 -6.559 -14.671 1.00 96.19 87 THR A C 1
ATOM 677 O O . THR A 1 87 ? -1.196 -7.469 -14.793 1.00 96.19 87 THR A O 1
ATOM 680 N N . GLN A 1 88 ? -2.192 -5.638 -15.620 1.00 95.62 88 GLN A N 1
ATOM 681 C CA . GLN A 1 88 ? -1.519 -5.697 -16.921 1.00 95.62 88 GLN A CA 1
ATOM 682 C C . GLN A 1 88 ? 0.012 -5.658 -16.777 1.00 95.62 88 GLN A C 1
ATOM 684 O O . GLN A 1 88 ? 0.730 -6.380 -17.464 1.00 95.62 88 GLN A O 1
ATOM 689 N N . MET A 1 89 ? 0.531 -4.825 -15.867 1.00 96.69 89 MET A N 1
ATOM 690 C CA . MET A 1 89 ? 1.969 -4.760 -15.586 1.00 96.69 89 MET A CA 1
ATOM 691 C C . MET A 1 89 ? 2.497 -6.048 -14.952 1.00 96.69 89 MET A C 1
ATOM 693 O O . MET A 1 89 ? 3.603 -6.465 -15.291 1.00 96.69 89 MET A O 1
ATOM 697 N N . ALA A 1 90 ? 1.733 -6.668 -14.050 1.00 96.88 90 ALA A N 1
ATOM 698 C CA . ALA A 1 90 ? 2.100 -7.938 -13.433 1.00 96.88 90 ALA A CA 1
ATOM 699 C C . ALA A 1 90 ? 2.192 -9.058 -14.481 1.00 96.88 90 ALA A C 1
ATOM 701 O O . ALA A 1 90 ? 3.200 -9.761 -14.510 1.00 96.88 90 ALA A O 1
ATOM 702 N N . ASP A 1 91 ? 1.226 -9.141 -15.400 1.00 96.94 91 ASP A N 1
ATOM 703 C CA . ASP A 1 91 ? 1.238 -10.122 -16.492 1.00 96.94 91 ASP A CA 1
ATOM 704 C C . ASP A 1 91 ? 2.476 -9.949 -17.395 1.00 96.94 91 ASP A C 1
ATOM 706 O O . ASP A 1 91 ? 3.131 -10.918 -17.785 1.00 96.94 91 ASP A O 1
ATOM 710 N N . VAL A 1 92 ? 2.850 -8.700 -17.705 1.00 97.31 92 VAL A N 1
ATOM 711 C CA . VAL A 1 92 ? 4.059 -8.399 -18.495 1.00 97.31 92 VAL A CA 1
ATOM 712 C C . VAL A 1 92 ? 5.337 -8.728 -17.719 1.00 97.31 92 VAL A C 1
ATOM 714 O O . VAL A 1 92 ? 6.293 -9.247 -18.305 1.00 97.31 92 VAL A O 1
ATOM 717 N N . ALA A 1 93 ? 5.381 -8.437 -16.417 1.00 97.62 93 ALA A N 1
ATOM 718 C CA . ALA A 1 93 ? 6.524 -8.763 -15.568 1.00 97.62 93 ALA A CA 1
ATOM 719 C C . ALA A 1 93 ? 6.741 -10.281 -15.499 1.00 97.62 93 ALA A C 1
ATOM 721 O O . ALA A 1 93 ? 7.869 -10.745 -15.666 1.00 97.62 93 ALA A O 1
ATOM 722 N N . GLU A 1 94 ? 5.665 -11.057 -15.345 1.00 96.81 94 GLU A N 1
ATOM 723 C CA . GLU A 1 94 ? 5.710 -12.521 -15.346 1.00 96.81 94 GLU A CA 1
ATOM 724 C C . GLU A 1 94 ? 6.166 -13.074 -16.704 1.00 96.81 94 GLU A C 1
ATOM 726 O O . GLU A 1 94 ? 7.075 -13.903 -16.763 1.00 96.81 94 GLU A O 1
ATOM 731 N N . ALA A 1 95 ? 5.607 -12.570 -17.808 1.00 97.56 95 ALA A N 1
ATOM 732 C CA . ALA A 1 95 ? 5.947 -13.043 -19.150 1.00 97.56 95 ALA A CA 1
ATOM 733 C C . ALA A 1 95 ? 7.386 -12.699 -19.578 1.00 97.56 95 ALA A C 1
ATOM 735 O O . ALA A 1 95 ? 8.009 -13.451 -20.329 1.00 97.56 95 ALA A O 1
ATOM 736 N N . SER A 1 96 ? 7.912 -11.553 -19.138 1.00 97.00 96 SER A N 1
ATOM 737 C CA . SER A 1 96 ? 9.254 -11.082 -19.511 1.00 97.00 96 SER A CA 1
ATOM 738 C C . SER A 1 96 ? 10.352 -11.498 -18.529 1.00 97.00 96 SER A C 1
ATOM 740 O O . SER A 1 96 ? 11.528 -11.485 -18.899 1.00 97.00 96 SER A O 1
ATOM 742 N N . GLY A 1 97 ? 9.996 -11.824 -17.282 1.00 95.31 97 GLY A N 1
ATOM 743 C CA . GLY A 1 97 ? 10.943 -11.993 -16.177 1.00 95.31 97 GLY A CA 1
ATOM 744 C C . GLY A 1 97 ? 11.663 -10.697 -15.774 1.00 95.31 97 GLY A C 1
ATOM 745 O O . GLY A 1 97 ? 12.665 -10.752 -15.062 1.00 95.31 97 GLY A O 1
ATOM 746 N N . GLY A 1 98 ? 11.203 -9.540 -16.261 1.00 95.56 98 GLY A N 1
ATOM 747 C CA . GLY A 1 98 ? 11.831 -8.237 -16.059 1.00 95.56 98 GLY A CA 1
ATOM 748 C C . GLY A 1 98 ? 10.955 -7.256 -15.281 1.00 95.56 98 GLY A C 1
ATOM 749 O O . GLY A 1 98 ? 9.744 -7.422 -15.151 1.00 95.56 98 GLY A O 1
ATOM 750 N N . SER A 1 99 ? 11.575 -6.189 -14.773 1.00 95.81 99 SER A N 1
ATOM 751 C CA . SER A 1 99 ? 10.847 -5.073 -14.164 1.00 95.81 99 SER A CA 1
ATOM 752 C C . SER A 1 99 ? 10.059 -4.285 -15.212 1.00 95.81 99 SER A C 1
ATOM 754 O O . SER A 1 99 ? 10.576 -3.985 -16.288 1.00 95.81 99 SER A O 1
ATOM 756 N N . VAL A 1 100 ? 8.838 -3.882 -14.860 1.00 97.44 100 VAL A N 1
ATOM 757 C CA . VAL A 1 100 ? 7.962 -3.061 -15.706 1.00 97.44 100 VAL A CA 1
ATOM 758 C C . VAL A 1 100 ? 7.803 -1.680 -15.077 1.00 97.44 100 VAL A C 1
ATOM 760 O O . VAL A 1 100 ? 7.577 -1.562 -13.874 1.00 97.44 100 VAL A O 1
ATOM 763 N N . ILE A 1 101 ? 7.918 -0.633 -15.894 1.00 95.06 101 ILE A N 1
ATOM 764 C CA . ILE A 1 101 ? 7.715 0.760 -15.482 1.00 95.06 101 ILE A CA 1
ATOM 765 C C . ILE A 1 101 ? 6.548 1.315 -16.294 1.00 95.06 101 ILE A C 1
ATOM 767 O O . ILE A 1 101 ? 6.578 1.274 -17.524 1.00 95.06 101 ILE A O 1
ATOM 771 N N . ALA A 1 102 ? 5.528 1.821 -15.604 1.00 92.81 102 ALA A N 1
ATOM 772 C CA . ALA A 1 102 ? 4.459 2.574 -16.244 1.00 92.81 102 ALA A CA 1
ATOM 773 C C . ALA A 1 102 ? 4.977 3.959 -16.650 1.00 92.81 102 ALA A C 1
ATOM 775 O O . ALA A 1 102 ? 5.705 4.600 -15.892 1.00 92.81 102 ALA A O 1
ATOM 776 N N . VAL A 1 103 ? 4.591 4.405 -17.841 1.00 88.38 103 VAL A N 1
ATOM 777 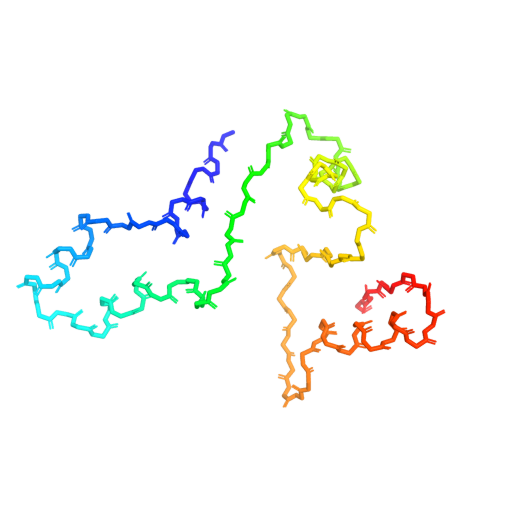C CA . VAL A 1 103 ? 4.903 5.734 -18.377 1.00 88.38 103 VAL A CA 1
ATOM 778 C C . VAL A 1 103 ? 3.604 6.424 -18.792 1.00 88.38 103 VAL A C 1
ATOM 780 O O . VAL A 1 103 ? 2.661 5.739 -19.192 1.00 88.38 103 VAL A O 1
ATOM 783 N N . GLU A 1 104 ? 3.566 7.752 -18.663 1.00 67.94 104 GLU A N 1
ATOM 784 C CA . GLU A 1 104 ? 2.467 8.626 -19.110 1.00 67.94 104 GLU A CA 1
ATOM 785 C C . GLU A 1 104 ? 2.625 9.030 -20.583 1.00 67.94 104 GLU A C 1
ATOM 787 O O . GLU A 1 104 ? 3.770 9.339 -20.997 1.00 67.94 104 GLU A O 1
#